Protein AF-A0A8S7LDM2-F1 (afdb_monomer)

Structure (mmCIF, N/CA/C/O backbone):
data_AF-A0A8S7LDM2-F1
#
_entry.id   AF-A0A8S7LDM2-F1
#
loop_
_atom_site.group_PDB
_atom_site.id
_atom_site.type_symbol
_atom_site.label_atom_id
_atom_site.label_alt_id
_atom_site.label_comp_id
_atom_site.label_asym_id
_atom_site.label_entity_id
_atom_site.label_seq_id
_atom_site.pdbx_PDB_ins_code
_atom_site.Cartn_x
_atom_site.Cartn_y
_atom_site.Cartn_z
_atom_site.occupancy
_atom_site.B_iso_or_equiv
_atom_site.auth_seq_id
_atom_site.auth_comp_id
_atom_site.auth_asym_id
_atom_site.auth_atom_id
_atom_site.pdbx_PDB_model_num
ATOM 1 N N . CYS A 1 1 ? 3.380 -9.088 5.526 1.00 79.06 1 CYS A N 1
ATOM 2 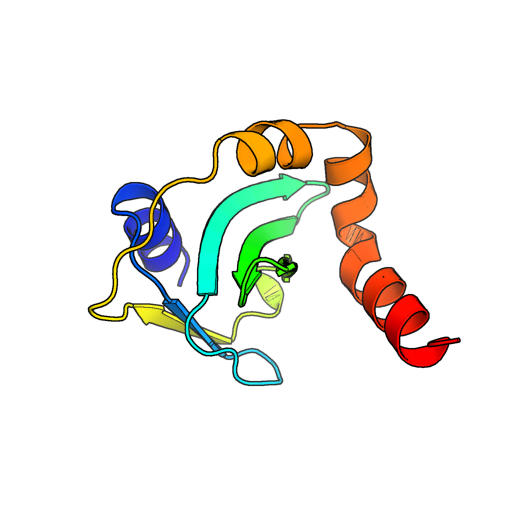C CA . CYS A 1 1 ? 3.182 -7.872 4.707 1.00 79.06 1 CYS A CA 1
ATOM 3 C C . CYS A 1 1 ? 2.311 -8.115 3.468 1.00 79.06 1 CYS A C 1
ATOM 5 O O . CYS A 1 1 ? 1.174 -7.666 3.474 1.00 79.06 1 CYS A O 1
ATOM 7 N N . PHE A 1 2 ? 2.768 -8.835 2.431 1.00 90.81 2 PHE A N 1
ATOM 8 C CA . PHE A 1 2 ? 2.015 -8.960 1.162 1.00 90.81 2 PHE A CA 1
ATOM 9 C C . PHE A 1 2 ? 0.603 -9.560 1.323 1.00 90.81 2 PHE A C 1
ATOM 11 O O . PHE A 1 2 ? -0.375 -8.981 0.861 1.00 90.81 2 PHE A O 1
ATOM 18 N N . SER A 1 3 ? 0.469 -10.675 2.047 1.00 94.12 3 SER A N 1
ATOM 19 C CA . SER A 1 3 ? -0.830 -11.315 2.316 1.00 94.12 3 SER A CA 1
ATOM 20 C C . SER A 1 3 ? -1.797 -10.416 3.095 1.00 94.12 3 SER A C 1
ATOM 22 O O . SER A 1 3 ? -2.989 -10.396 2.797 1.00 94.12 3 SER A O 1
ATOM 24 N N . GLN A 1 4 ? -1.288 -9.627 4.046 1.00 95.31 4 GLN A N 1
ATOM 25 C CA . GLN A 1 4 ? -2.087 -8.656 4.803 1.00 95.31 4 GLN A CA 1
ATOM 26 C C . GLN A 1 4 ? -2.617 -7.545 3.892 1.00 95.31 4 GLN A C 1
ATOM 28 O O . GLN A 1 4 ? -3.774 -7.166 4.025 1.00 95.31 4 GLN A O 1
ATOM 33 N N . LEU A 1 5 ? -1.814 -7.069 2.933 1.00 97.56 5 LEU A N 1
ATOM 34 C CA . LEU A 1 5 ? -2.261 -6.081 1.945 1.00 97.56 5 LEU A CA 1
ATOM 35 C C . LEU A 1 5 ? -3.367 -6.649 1.051 1.00 97.56 5 LEU A C 1
ATOM 37 O O . LEU A 1 5 ? -4.386 -5.993 0.853 1.00 97.56 5 LEU A O 1
ATOM 41 N N . ILE A 1 6 ? -3.213 -7.885 0.566 1.00 96.62 6 ILE A N 1
ATOM 42 C CA . ILE A 1 6 ? -4.258 -8.561 -0.217 1.00 96.62 6 ILE A CA 1
ATOM 43 C C . ILE A 1 6 ? -5.552 -8.685 0.593 1.00 96.62 6 ILE A C 1
ATOM 45 O O . ILE A 1 6 ? -6.629 -8.379 0.082 1.00 96.62 6 ILE A O 1
ATOM 49 N N . LEU A 1 7 ? -5.457 -9.107 1.856 1.00 97.00 7 LEU A N 1
ATOM 50 C CA . LEU A 1 7 ? -6.613 -9.227 2.739 1.00 97.00 7 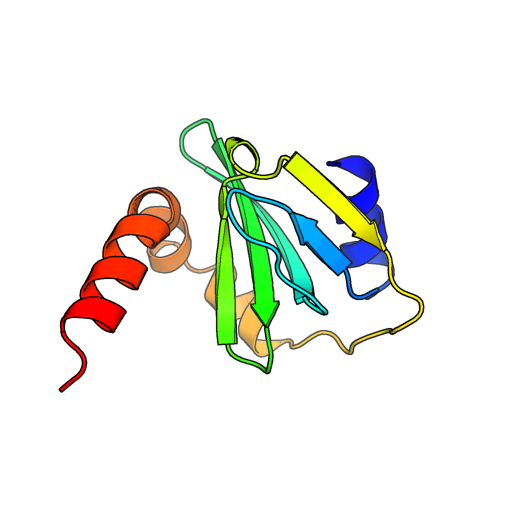LEU A CA 1
ATOM 51 C C . LEU A 1 7 ? -7.304 -7.871 2.940 1.00 97.00 7 LEU A C 1
ATOM 53 O O . LEU A 1 7 ? -8.515 -7.774 2.746 1.00 97.00 7 LEU A O 1
ATOM 57 N N . ALA A 1 8 ? -6.530 -6.828 3.246 1.00 97.50 8 ALA A N 1
ATOM 58 C CA . ALA A 1 8 ? -7.028 -5.475 3.470 1.00 97.50 8 ALA A CA 1
ATOM 59 C C . ALA A 1 8 ? -7.753 -4.903 2.244 1.00 97.50 8 ALA A C 1
ATOM 61 O O . ALA A 1 8 ? -8.855 -4.378 2.372 1.00 97.50 8 ALA A O 1
ATOM 62 N N . ILE A 1 9 ? -7.188 -5.075 1.043 1.00 96.50 9 ILE A N 1
ATOM 63 C CA . ILE A 1 9 ? -7.796 -4.621 -0.219 1.00 96.50 9 ILE A CA 1
ATOM 64 C C . ILE A 1 9 ? -9.100 -5.380 -0.507 1.00 96.50 9 ILE A C 1
ATOM 66 O O . ILE A 1 9 ? -10.109 -4.797 -0.922 1.00 96.50 9 ILE A O 1
ATOM 70 N N . ARG A 1 10 ? -9.106 -6.702 -0.296 1.00 95.81 10 ARG A N 1
ATOM 71 C CA . ARG A 1 10 ? -10.286 -7.540 -0.557 1.00 95.81 10 ARG A CA 1
ATOM 72 C C . ARG A 1 10 ? -11.436 -7.217 0.391 1.00 95.81 10 ARG A C 1
ATOM 74 O O . ARG A 1 10 ? -12.578 -7.172 -0.063 1.00 95.81 10 ARG A O 1
ATOM 81 N N . GLN A 1 11 ? -11.127 -6.990 1.666 1.00 97.00 11 GLN A N 1
ATOM 82 C CA . GLN A 1 11 ? -12.110 -6.750 2.726 1.00 97.00 11 GLN A CA 1
ATOM 83 C C . GLN A 1 11 ? -12.381 -5.263 3.001 1.00 97.00 11 GLN A C 1
ATOM 85 O O . GLN A 1 11 ? -13.185 -4.954 3.877 1.00 97.00 11 GLN A O 1
ATOM 90 N N . CYS A 1 12 ? -11.734 -4.361 2.261 1.00 97.06 12 CYS A N 1
ATOM 91 C CA . CYS A 1 12 ? -11.811 -2.912 2.447 1.00 97.06 12 CYS A CA 1
ATOM 92 C C . CYS A 1 12 ? -11.515 -2.481 3.893 1.00 97.06 12 CYS A C 1
ATOM 94 O O . CYS A 1 12 ? -12.269 -1.721 4.496 1.00 97.06 12 CYS A O 1
ATOM 96 N N . ILE A 1 13 ? -10.425 -3.005 4.457 1.00 97.88 13 ILE A N 1
ATOM 97 C CA . ILE A 1 13 ? -9.965 -2.701 5.817 1.00 97.88 13 ILE A CA 1
ATOM 98 C C . ILE A 1 13 ? -8.827 -1.685 5.748 1.00 97.88 13 ILE A C 1
ATOM 100 O O . ILE A 1 13 ? -7.899 -1.848 4.951 1.00 97.88 13 ILE A O 1
ATOM 104 N N . HIS A 1 14 ? -8.885 -0.651 6.587 1.00 98.06 14 HIS A N 1
ATOM 105 C CA . HIS A 1 14 ? -7.792 0.305 6.695 1.00 98.06 14 HIS A CA 1
ATOM 106 C C . HIS A 1 14 ? -6.533 -0.363 7.247 1.00 98.06 14 HIS A C 1
ATOM 108 O O . HIS A 1 14 ? -6.580 -1.322 8.022 1.00 98.06 14 HIS A O 1
ATOM 114 N N . ILE A 1 15 ? -5.381 0.180 6.874 1.00 98.25 15 ILE A N 1
ATOM 115 C CA . ILE A 1 15 ? -4.092 -0.289 7.374 1.00 98.25 15 ILE A CA 1
ATOM 116 C C . ILE A 1 15 ? -3.302 0.844 8.010 1.00 98.25 15 ILE A C 1
ATOM 118 O O . ILE A 1 15 ? -3.401 2.001 7.611 1.00 98.25 15 ILE A O 1
ATOM 122 N N . SER A 1 16 ? -2.461 0.482 8.967 1.00 97.81 16 SER A N 1
ATOM 123 C CA . SER A 1 16 ? -1.314 1.286 9.365 1.00 97.81 16 SER A CA 1
ATOM 124 C C . SER A 1 16 ? -0.061 0.680 8.750 1.00 97.81 16 SER A C 1
ATOM 126 O O . SER A 1 16 ? 0.105 -0.542 8.729 1.00 97.81 16 SER A O 1
ATOM 128 N N . LEU A 1 17 ? 0.818 1.533 8.243 1.00 97.25 17 LEU A N 1
ATOM 129 C CA . LEU A 1 17 ? 2.001 1.125 7.500 1.00 97.25 17 LEU A CA 1
ATOM 130 C C . LEU A 1 17 ? 3.234 1.794 8.106 1.00 97.25 17 LEU A C 1
ATOM 132 O O . LEU A 1 17 ? 3.229 2.996 8.369 1.00 97.25 17 LEU A O 1
ATOM 136 N N . MET A 1 18 ? 4.289 1.015 8.333 1.00 97.12 18 MET A N 1
ATOM 137 C CA . MET A 1 18 ? 5.590 1.534 8.752 1.00 97.12 18 MET A CA 1
ATOM 138 C C . MET A 1 18 ? 6.581 1.455 7.590 1.00 97.12 18 MET A C 1
ATOM 140 O O . MET A 1 18 ? 6.845 0.364 7.086 1.00 97.12 18 MET A O 1
ATOM 144 N N . THR A 1 19 ? 7.134 2.596 7.177 1.00 94.00 19 THR A N 1
ATOM 145 C CA . THR A 1 19 ? 8.333 2.680 6.321 1.00 94.00 19 THR A CA 1
ATOM 146 C C . THR A 1 19 ? 9.484 3.290 7.134 1.00 94.00 19 THR A C 1
ATOM 148 O O . THR A 1 19 ? 9.642 2.979 8.313 1.00 94.00 19 THR A O 1
ATOM 151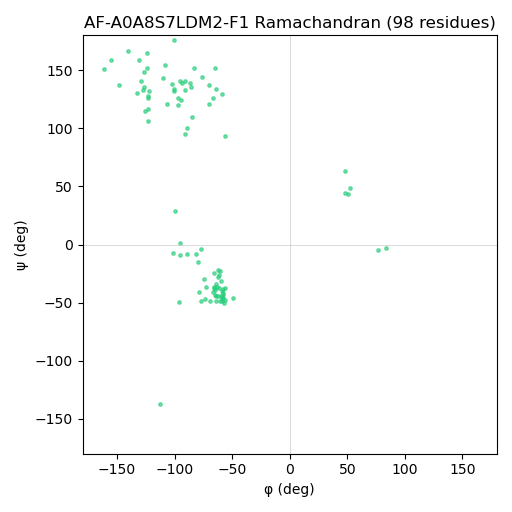 N N . GLU A 1 20 ? 10.269 4.205 6.561 1.00 93.56 20 GLU A N 1
ATOM 152 C CA . GLU A 1 20 ? 11.058 5.175 7.333 1.00 93.56 20 GLU A CA 1
ATOM 153 C C . GLU A 1 20 ? 10.196 6.093 8.210 1.00 93.56 20 GLU A C 1
ATOM 155 O O . GLU A 1 20 ? 10.672 6.617 9.212 1.00 93.56 20 GLU A O 1
ATOM 160 N N . ARG A 1 21 ? 8.915 6.267 7.866 1.00 93.69 21 ARG A N 1
ATOM 161 C CA . ARG A 1 21 ? 7.943 6.968 8.708 1.00 93.69 21 ARG A CA 1
ATOM 162 C C . ARG A 1 21 ? 6.662 6.160 8.859 1.00 93.69 21 ARG A C 1
ATOM 164 O O . ARG A 1 21 ? 6.350 5.297 8.037 1.00 93.69 21 ARG A O 1
ATOM 171 N N . TRP A 1 22 ? 5.917 6.459 9.914 1.00 95.62 22 TRP A N 1
ATOM 172 C CA . TRP A 1 22 ? 4.640 5.818 10.192 1.00 95.62 22 TRP A CA 1
ATOM 173 C C . TRP A 1 22 ? 3.492 6.514 9.456 1.00 95.62 22 TRP A C 1
ATOM 175 O O . TRP A 1 22 ? 3.392 7.742 9.460 1.00 95.62 22 TRP A O 1
ATOM 185 N N . TYR A 1 23 ? 2.613 5.719 8.849 1.00 96.75 23 TYR A N 1
ATOM 186 C CA . TYR A 1 23 ? 1.402 6.169 8.175 1.00 96.75 23 TYR A CA 1
ATOM 187 C C . TYR A 1 23 ? 0.179 5.480 8.784 1.00 96.75 23 TYR A C 1
ATOM 189 O O . TYR A 1 23 ? -0.034 4.289 8.538 1.00 96.75 23 TYR A O 1
ATOM 197 N N . PRO A 1 24 ? -0.633 6.203 9.569 1.00 96.62 24 PRO A N 1
ATOM 198 C CA . PRO A 1 24 ? -1.873 5.667 10.109 1.00 96.62 24 PRO A CA 1
ATOM 199 C C . PRO A 1 24 ? -3.031 5.761 9.111 1.00 96.62 24 PRO A C 1
ATOM 201 O O . PRO A 1 24 ? -3.093 6.705 8.318 1.00 96.62 24 PRO A O 1
ATOM 204 N N . SER A 1 25 ? -3.979 4.827 9.249 1.00 95.88 25 SER A N 1
ATOM 205 C CA . SER A 1 25 ? -5.308 4.832 8.614 1.00 95.88 25 SER A CA 1
ATOM 206 C C . SER A 1 25 ? -5.266 5.128 7.106 1.00 95.88 25 SER A C 1
ATOM 208 O O . SER A 1 25 ? -5.745 6.148 6.608 1.00 95.88 25 SER A O 1
ATOM 210 N N . LEU A 1 26 ? -4.621 4.225 6.370 1.00 97.50 26 LEU A N 1
ATOM 211 C CA . LEU A 1 26 ? -4.596 4.202 4.912 1.00 97.50 26 LEU A CA 1
ATOM 212 C C . LEU A 1 26 ? -5.738 3.337 4.370 1.00 97.50 26 LEU A C 1
ATOM 214 O O . LEU A 1 26 ? -5.978 2.249 4.889 1.00 97.50 26 LEU A O 1
ATOM 218 N N . GLU A 1 27 ? -6.367 3.772 3.278 1.00 97.31 27 GLU A N 1
ATOM 219 C CA . GLU A 1 27 ? -7.299 2.978 2.464 1.00 97.31 27 GLU A CA 1
ATOM 220 C C . GLU A 1 27 ? -6.498 2.267 1.343 1.00 97.31 27 GLU A C 1
ATOM 222 O O . GLU A 1 27 ? -6.213 2.890 0.311 1.00 97.31 27 GLU A O 1
ATOM 227 N N . PRO A 1 28 ? -6.056 1.000 1.4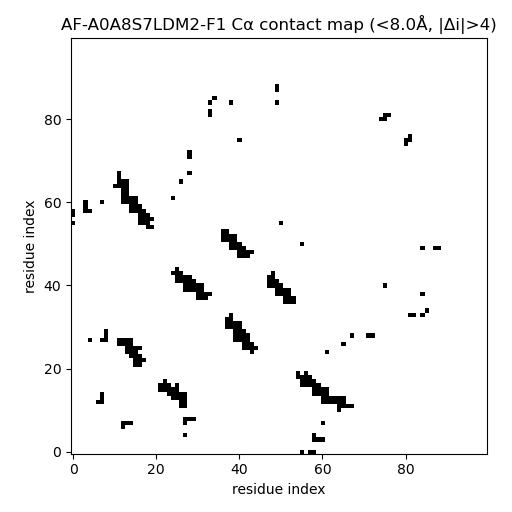90 1.00 96.88 28 PRO A N 1
ATOM 228 C CA . PRO A 1 28 ? -5.302 0.321 0.438 1.00 96.88 28 PRO A CA 1
ATOM 229 C C . PRO A 1 28 ? -6.200 0.008 -0.765 1.00 96.88 28 PRO A C 1
ATOM 231 O O . PRO A 1 28 ? -7.190 -0.713 -0.662 1.00 96.88 28 PRO A O 1
ATOM 234 N N . CYS A 1 29 ? -5.835 0.525 -1.934 1.00 94.81 29 CYS A N 1
ATOM 235 C CA . CYS A 1 29 ? -6.647 0.430 -3.144 1.00 94.81 29 CYS A CA 1
ATOM 236 C C . CYS A 1 29 ? -6.229 -0.742 -4.036 1.00 94.81 29 CYS A C 1
ATOM 238 O O . CYS A 1 29 ? -7.075 -1.510 -4.496 1.00 94.81 29 CYS A O 1
ATOM 240 N N . ARG A 1 30 ? -4.928 -0.870 -4.325 1.00 94.56 30 ARG A N 1
ATOM 241 C CA . ARG A 1 30 ? -4.411 -1.855 -5.286 1.00 94.56 30 ARG A CA 1
ATOM 242 C C . ARG A 1 30 ? -2.916 -2.103 -5.096 1.00 94.56 30 ARG A C 1
ATOM 244 O O . ARG A 1 30 ? -2.181 -1.202 -4.702 1.00 94.56 30 ARG A O 1
ATOM 251 N N . LEU A 1 31 ? -2.480 -3.312 -5.448 1.00 96.19 31 LEU A N 1
ATOM 252 C CA . LEU A 1 31 ? -1.077 -3.637 -5.696 1.00 96.19 31 LEU A CA 1
ATOM 253 C C . LEU A 1 31 ? -0.808 -3.658 -7.203 1.00 96.19 31 LEU A C 1
ATOM 255 O O . LEU A 1 31 ? -1.570 -4.274 -7.949 1.00 96.19 31 LEU A O 1
ATOM 259 N N . ILE A 1 32 ? 0.261 -2.999 -7.643 1.00 95.94 32 ILE A N 1
ATOM 260 C CA . ILE A 1 32 ? 0.685 -2.943 -9.048 1.00 95.94 32 ILE A CA 1
ATOM 261 C C . ILE A 1 32 ? 2.120 -3.459 -9.140 1.00 95.94 32 ILE A C 1
ATOM 263 O O . ILE A 1 32 ? 2.988 -2.986 -8.408 1.00 95.94 32 ILE A O 1
ATOM 267 N N . TYR A 1 33 ? 2.365 -4.418 -10.033 1.00 95.88 33 TYR A N 1
ATOM 268 C CA . TYR A 1 33 ? 3.715 -4.837 -10.400 1.00 95.88 33 TYR A CA 1
ATOM 269 C C . TYR A 1 33 ? 4.124 -4.114 -11.678 1.00 95.88 33 TYR A C 1
ATOM 271 O O . TYR A 1 33 ? 3.450 -4.239 -12.699 1.00 95.88 33 TYR A O 1
ATOM 279 N N . TYR A 1 34 ? 5.203 -3.341 -11.618 1.00 96.00 34 TYR A N 1
ATOM 280 C CA . TYR A 1 34 ? 5.697 -2.578 -12.756 1.00 96.00 34 TYR A CA 1
ATOM 281 C C . TYR A 1 34 ? 7.217 -2.453 -12.695 1.00 96.00 34 TYR A C 1
ATOM 283 O O . TYR A 1 34 ? 7.784 -2.213 -11.631 1.00 96.00 34 TYR A O 1
ATOM 291 N N . SER A 1 35 ? 7.879 -2.629 -13.842 1.00 94.12 35 SER A N 1
ATOM 292 C CA . SER A 1 35 ? 9.333 -2.473 -13.988 1.00 94.12 35 SER A CA 1
ATOM 293 C C . SER A 1 35 ? 10.155 -3.198 -12.903 1.00 94.12 35 SER A C 1
ATOM 295 O O . SER A 1 35 ? 11.087 -2.638 -12.327 1.00 94.12 35 SER A O 1
ATOM 297 N N . GLY A 1 36 ? 9.790 -4.444 -12.587 1.00 95.50 36 GLY A N 1
ATOM 298 C CA . GLY A 1 36 ? 10.518 -5.272 -11.620 1.00 95.50 36 GLY A CA 1
ATOM 299 C C . GLY A 1 36 ? 10.152 -5.046 -10.149 1.00 95.50 36 GLY A C 1
ATOM 300 O O . GLY A 1 36 ? 10.661 -5.762 -9.292 1.00 95.50 36 GLY A O 1
ATOM 301 N N . SER A 1 37 ? 9.262 -4.099 -9.839 1.00 95.88 37 SER A N 1
ATOM 302 C CA . SER A 1 37 ? 8.929 -3.708 -8.466 1.00 95.88 37 SER A CA 1
ATOM 303 C C . SER A 1 37 ? 7.429 -3.757 -8.190 1.00 95.88 37 SER A C 1
ATOM 305 O O . SER A 1 37 ? 6.600 -3.509 -9.065 1.00 95.88 37 SER A O 1
ATOM 307 N N . TRP A 1 38 ? 7.072 -4.063 -6.943 1.00 96.88 38 TRP A N 1
ATOM 308 C CA . TRP A 1 38 ? 5.697 -3.965 -6.461 1.00 96.88 38 TRP A CA 1
ATOM 309 C C . TRP A 1 38 ? 5.439 -2.608 -5.811 1.00 96.88 38 TRP A C 1
ATOM 311 O O . TRP A 1 38 ? 6.246 -2.131 -5.015 1.00 96.88 38 TRP A O 1
ATOM 321 N N . TYR A 1 39 ? 4.265 -2.046 -6.079 1.00 96.88 39 TYR A N 1
ATOM 322 C CA . TYR A 1 39 ? 3.793 -0.787 -5.515 1.00 96.88 39 TYR A CA 1
ATOM 323 C C . TYR A 1 39 ? 2.417 -0.972 -4.883 1.00 96.88 39 TYR A C 1
ATOM 325 O O . TYR A 1 39 ? 1.528 -1.587 -5.472 1.00 96.88 39 TYR A O 1
ATOM 333 N N . LEU A 1 40 ? 2.232 -0.409 -3.695 1.00 97.25 40 LEU A N 1
ATOM 334 C CA . LEU A 1 40 ? 0.936 -0.236 -3.061 1.00 97.25 40 LEU A CA 1
ATOM 335 C C . LEU A 1 40 ? 0.409 1.155 -3.389 1.00 97.25 40 LEU A C 1
ATOM 337 O O . LEU A 1 40 ? 1.049 2.160 -3.077 1.00 97.25 40 LEU A O 1
ATOM 341 N N . ILE A 1 41 ? -0.790 1.194 -3.957 1.00 96.06 41 ILE A N 1
ATOM 342 C CA . ILE A 1 41 ? -1.578 2.412 -4.094 1.00 96.06 41 ILE A CA 1
ATOM 343 C C . ILE A 1 41 ? -2.575 2.459 -2.947 1.00 96.06 41 ILE A C 1
ATOM 345 O O . ILE A 1 41 ? -3.334 1.507 -2.745 1.00 96.06 41 ILE A O 1
ATOM 349 N N . ALA A 1 42 ? -2.582 3.559 -2.206 1.00 95.88 42 ALA A N 1
ATOM 350 C CA . ALA A 1 42 ? -3.494 3.779 -1.096 1.00 95.88 42 ALA A CA 1
ATOM 351 C C . ALA A 1 42 ? -3.988 5.226 -1.069 1.00 95.88 42 ALA A C 1
ATOM 353 O O . ALA A 1 42 ? -3.422 6.099 -1.728 1.00 95.88 42 ALA A O 1
ATOM 354 N N . LEU A 1 43 ? -5.028 5.489 -0.285 1.00 94.94 43 LEU A N 1
ATOM 355 C CA . LEU A 1 43 ? -5.437 6.847 0.050 1.00 94.94 43 LEU A CA 1
ATOM 356 C C . LEU A 1 43 ? -5.146 7.134 1.513 1.00 94.94 43 LEU A C 1
ATOM 358 O O . LEU A 1 43 ? -5.343 6.282 2.376 1.00 94.94 43 LEU A O 1
ATOM 362 N N . GLN A 1 44 ? -4.744 8.365 1.789 1.00 93.69 44 GLN A N 1
ATOM 363 C CA . GLN A 1 44 ? -4.712 8.910 3.134 1.00 93.69 44 GLN A CA 1
ATOM 364 C C . GLN A 1 44 ? -5.513 10.201 3.144 1.00 93.69 44 GLN A C 1
ATOM 366 O O . GLN A 1 44 ? -5.143 11.164 2.470 1.00 93.69 44 GLN A O 1
ATOM 371 N N . LYS A 1 45 ? -6.629 10.227 3.881 1.00 90.94 45 LYS A N 1
ATOM 372 C CA . LYS A 1 45 ? -7.531 11.394 3.930 1.00 90.94 45 LYS A CA 1
ATOM 373 C C . LYS A 1 45 ? -7.922 11.884 2.521 1.00 90.94 45 LYS A C 1
ATOM 375 O O . LYS A 1 45 ? -7.862 13.074 2.226 1.00 90.94 45 LYS A O 1
ATOM 380 N N . GLY A 1 46 ? -8.237 10.945 1.624 1.00 88.38 46 GLY A N 1
ATOM 381 C CA . GLY A 1 46 ? -8.602 11.219 0.227 1.00 88.38 46 GLY A CA 1
ATOM 382 C C . GLY A 1 46 ? -7.442 11.564 -0.718 1.00 88.38 46 GLY A C 1
ATOM 383 O O . GLY A 1 46 ? -7.669 11.676 -1.919 1.00 88.38 46 GLY A O 1
ATOM 384 N N . LYS A 1 47 ? -6.203 11.698 -0.227 1.00 89.62 47 LYS A N 1
ATOM 385 C CA . LYS A 1 47 ? -5.023 11.939 -1.070 1.00 89.62 47 LYS A CA 1
ATOM 386 C C . LYS A 1 47 ? -4.373 10.629 -1.480 1.00 89.62 47 LYS A C 1
ATOM 388 O O . LYS A 1 47 ? -4.111 9.780 -0.631 1.00 89.62 47 LYS A O 1
ATOM 393 N N . LEU A 1 48 ? -4.061 10.497 -2.766 1.00 90.88 48 LEU A N 1
ATOM 394 C CA . LEU A 1 48 ? -3.344 9.343 -3.293 1.00 90.88 48 LEU A CA 1
ATOM 395 C C . LEU A 1 48 ? -1.930 9.267 -2.713 1.00 90.88 48 LEU A C 1
ATOM 397 O O . LEU A 1 48 ? -1.218 10.268 -2.655 1.00 90.88 48 LEU A O 1
ATOM 401 N N . GLN A 1 49 ? -1.538 8.075 -2.287 1.00 92.94 49 GLN A N 1
ATOM 402 C CA . GLN A 1 49 ? -0.209 7.742 -1.801 1.00 92.94 49 GLN A CA 1
ATOM 403 C C . GLN 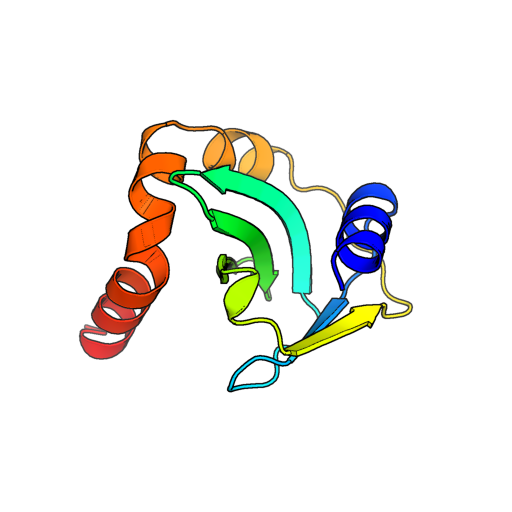A 1 49 ? 0.284 6.492 -2.532 1.00 92.94 49 GLN A C 1
ATOM 405 O O . GLN A 1 49 ? -0.481 5.556 -2.782 1.00 92.94 49 GLN A O 1
ATOM 410 N N . VAL A 1 50 ? 1.571 6.488 -2.870 1.00 95.00 50 VAL A N 1
ATOM 411 C CA . VAL A 1 50 ? 2.235 5.386 -3.568 1.00 95.00 50 VAL A CA 1
ATOM 412 C C . VAL A 1 50 ? 3.413 4.929 -2.725 1.00 95.00 50 VAL A C 1
ATOM 414 O O . VAL A 1 50 ? 4.271 5.734 -2.365 1.00 95.00 50 VAL A O 1
ATOM 417 N N . PHE A 1 51 ? 3.452 3.635 -2.425 1.00 95.25 51 PHE A N 1
ATOM 418 C CA . PHE A 1 51 ? 4.492 3.021 -1.609 1.00 95.25 51 PHE A CA 1
ATOM 419 C C . PHE A 1 51 ? 5.160 1.890 -2.387 1.00 95.25 51 PHE A C 1
ATOM 421 O O . PHE A 1 51 ? 4.489 0.899 -2.688 1.00 95.25 51 PHE A O 1
ATOM 428 N N . PRO A 1 52 ? 6.463 1.976 -2.695 1.00 95.56 52 PRO A N 1
ATOM 429 C CA . PRO A 1 52 ? 7.224 0.804 -3.103 1.00 95.56 52 PRO A CA 1
ATOM 430 C C . PRO A 1 52 ? 7.159 -0.245 -1.991 1.00 95.56 52 PRO A C 1
ATOM 432 O O . PRO A 1 52 ? 7.418 0.065 -0.830 1.00 95.56 52 PRO A O 1
ATOM 435 N N . LEU A 1 53 ? 6.816 -1.492 -2.320 1.00 95.94 53 LEU A N 1
ATOM 436 C CA . LEU A 1 53 ? 6.720 -2.558 -1.316 1.00 95.94 53 LEU A CA 1
ATOM 437 C C . LEU A 1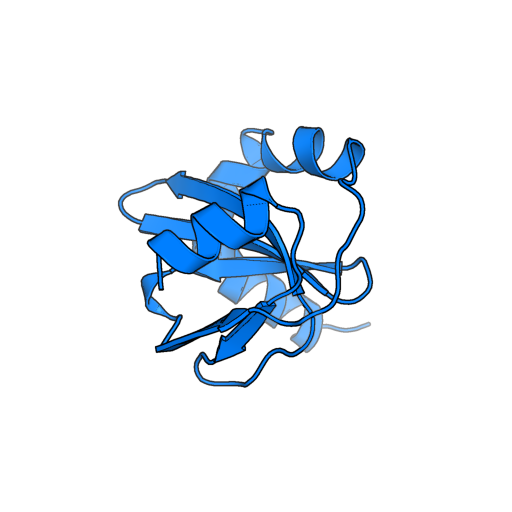 53 ? 8.061 -2.835 -0.632 1.00 95.94 53 LEU A C 1
ATOM 439 O O . LEU A 1 53 ? 8.064 -3.254 0.521 1.00 95.94 53 LEU A O 1
ATOM 443 N N . ALA A 1 54 ? 9.171 -2.574 -1.326 1.00 95.00 54 ALA A N 1
ATOM 444 C CA . ALA A 1 54 ? 10.522 -2.685 -0.785 1.00 95.00 54 ALA A CA 1
ATOM 445 C C . ALA A 1 54 ? 10.775 -1.736 0.403 1.00 95.00 54 ALA A C 1
ATOM 447 O O . ALA A 1 54 ? 11.575 -2.060 1.275 1.00 95.00 54 ALA A O 1
ATOM 448 N N . ASP A 1 55 ? 10.050 -0.614 0.478 1.00 94.50 55 ASP A N 1
ATOM 449 C CA . ASP A 1 55 ? 10.203 0.385 1.542 1.00 94.50 55 ASP A CA 1
ATOM 450 C C . ASP A 1 55 ? 9.299 0.089 2.756 1.00 94.50 55 ASP A C 1
ATOM 452 O O . ASP A 1 55 ? 9.380 0.764 3.787 1.00 94.50 55 ASP A 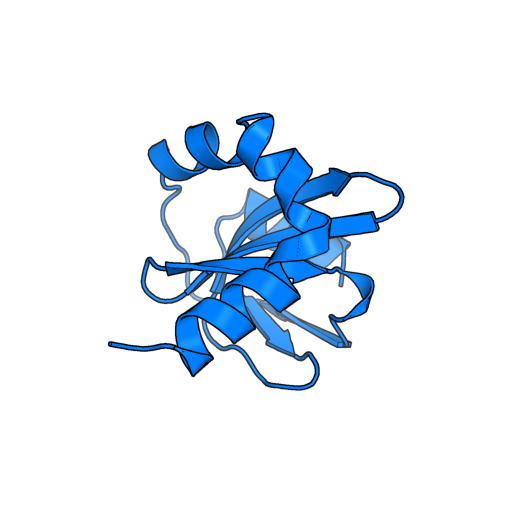O 1
ATOM 456 N N . ILE A 1 56 ? 8.395 -0.895 2.650 1.00 95.94 56 ILE A N 1
ATOM 457 C CA . ILE A 1 56 ? 7.428 -1.239 3.698 1.00 95.94 56 ILE A CA 1
ATOM 458 C C . ILE A 1 56 ? 8.072 -2.191 4.708 1.00 95.94 56 ILE A C 1
ATOM 460 O O . ILE A 1 56 ? 8.255 -3.377 4.439 1.00 95.94 56 ILE A O 1
ATOM 464 N N . LYS A 1 57 ? 8.326 -1.691 5.921 1.00 96.62 57 LYS A N 1
ATOM 465 C CA . LYS A 1 57 ? 8.880 -2.469 7.039 1.00 96.62 57 LYS A CA 1
ATOM 466 C C . LYS A 1 57 ? 7.815 -3.335 7.714 1.00 96.62 57 LYS A C 1
ATOM 468 O O . LYS A 1 57 ? 8.076 -4.487 8.047 1.00 96.62 57 LYS A O 1
ATOM 473 N N . SER A 1 58 ? 6.601 -2.812 7.902 1.00 96.88 58 SER A N 1
ATOM 474 C CA . SER A 1 58 ? 5.482 -3.581 8.465 1.00 96.88 58 SER A CA 1
ATOM 475 C C . SER A 1 58 ? 4.110 -3.041 8.051 1.00 96.88 58 SER A C 1
ATOM 477 O O . SER A 1 58 ? 3.963 -1.886 7.644 1.00 96.88 58 SER A O 1
ATOM 479 N N . VAL A 1 59 ? 3.098 -3.912 8.146 1.00 97.75 59 VAL A N 1
ATOM 480 C CA . VAL A 1 59 ? 1.687 -3.616 7.862 1.00 97.75 59 VAL A CA 1
ATOM 481 C C . VAL A 1 59 ? 0.833 -4.155 9.005 1.00 97.75 59 VAL A C 1
ATOM 483 O O . VAL A 1 59 ? 0.939 -5.334 9.352 1.00 97.75 59 VAL A O 1
ATOM 486 N N . SER A 1 60 ? -0.054 -3.315 9.529 1.00 97.38 60 SER A N 1
ATOM 487 C CA . SER A 1 60 ? -1.045 -3.682 10.542 1.00 97.38 60 SER A CA 1
ATOM 488 C C . SER A 1 60 ? -2.444 -3.376 10.027 1.00 97.38 60 SER A C 1
ATOM 490 O O . SER A 1 60 ? -2.692 -2.281 9.530 1.00 97.38 60 SER A O 1
ATOM 492 N N . LEU A 1 61 ? -3.360 -4.333 10.154 1.00 97.38 61 LEU A N 1
ATOM 493 C CA . LEU A 1 61 ? -4.781 -4.112 9.882 1.00 97.38 61 LEU A CA 1
ATOM 494 C C . LEU A 1 61 ? -5.402 -3.335 11.042 1.00 97.38 61 LEU A C 1
ATOM 496 O O . LEU A 1 61 ? -5.036 -3.564 12.196 1.00 97.38 61 LEU A O 1
ATOM 500 N N . THR A 1 62 ? -6.342 -2.445 10.748 1.00 95.94 62 THR A N 1
ATOM 501 C CA . THR A 1 62 ? -7.165 -1.803 11.777 1.00 95.94 62 THR A CA 1
ATOM 502 C C . THR A 1 62 ? -8.541 -2.474 11.852 1.00 95.94 62 THR A C 1
ATOM 504 O O . THR A 1 62 ? -8.856 -3.384 11.082 1.00 95.94 62 THR A O 1
ATOM 507 N N . SER A 1 63 ? -9.375 -2.044 12.798 1.00 94.88 63 SER A N 1
ATOM 508 C CA . SER A 1 63 ? -10.787 -2.437 12.876 1.00 94.88 63 SER A CA 1
ATOM 509 C C . SER A 1 63 ? -11.693 -1.627 11.937 1.00 94.88 63 SER A C 1
ATOM 511 O O . SER A 1 63 ? -12.869 -1.956 11.786 1.00 94.88 63 SER A O 1
ATOM 513 N N . GLU A 1 64 ? -11.168 -0.575 11.303 1.00 97.19 64 GLU A N 1
ATOM 514 C CA . GLU A 1 64 ? -11.937 0.358 10.481 1.00 97.19 64 GLU A CA 1
ATOM 515 C C . GLU A 1 64 ? -12.068 -0.143 9.042 1.00 97.19 64 GLU A C 1
ATOM 517 O O . GLU A 1 64 ? -11.101 -0.593 8.422 1.00 97.19 64 GLU A O 1
ATOM 522 N N . ARG A 1 65 ? -13.256 0.023 8.458 1.00 96.88 65 ARG A N 1
ATOM 523 C CA . ARG A 1 65 ? -13.524 -0.280 7.047 1.00 96.88 65 ARG A CA 1
ATOM 524 C C . ARG A 1 65 ? -13.701 0.995 6.233 1.00 96.88 65 ARG A C 1
ATOM 526 O O . ARG A 1 65 ? -14.095 2.020 6.779 1.00 96.88 65 ARG A O 1
ATOM 533 N N . PHE A 1 66 ? -13.425 0.917 4.938 1.00 95.69 66 PHE A N 1
ATOM 534 C CA . PHE A 1 66 ? -13.668 1.994 3.978 1.00 95.69 66 PHE A CA 1
ATOM 535 C C . PHE A 1 66 ? -14.545 1.521 2.819 1.00 95.69 66 PHE A C 1
ATOM 537 O O . PHE A 1 66 ? -14.714 0.324 2.579 1.00 95.69 66 PHE A O 1
ATOM 544 N N . GLU A 1 67 ? -15.077 2.476 2.063 1.00 93.62 67 GLU A N 1
ATOM 545 C CA . GLU A 1 67 ? -15.797 2.205 0.823 1.00 93.62 67 GLU A CA 1
ATOM 546 C C . GLU A 1 67 ? -14.873 2.330 -0.387 1.00 93.62 67 GLU A C 1
ATOM 548 O O . GLU A 1 67 ? -14.038 3.234 -0.476 1.00 93.62 67 GLU A O 1
ATOM 553 N N . ARG A 1 68 ? -15.031 1.433 -1.366 1.00 88.75 68 ARG A N 1
ATOM 554 C CA . ARG A 1 68 ? -14.227 1.500 -2.590 1.00 88.75 68 ARG A CA 1
ATOM 555 C C . ARG A 1 68 ? -14.580 2.747 -3.390 1.00 88.75 68 ARG A C 1
ATOM 557 O O . ARG A 1 68 ? -15.717 2.932 -3.813 1.00 88.75 68 ARG A O 1
ATOM 564 N N . ARG A 1 69 ? -13.564 3.543 -3.711 1.00 84.38 69 ARG A N 1
ATOM 565 C CA . ARG A 1 69 ? -13.707 4.725 -4.563 1.00 84.38 69 ARG A CA 1
ATOM 566 C C . ARG A 1 69 ? -13.510 4.352 -6.031 1.00 84.38 69 ARG A C 1
ATOM 568 O O . ARG A 1 69 ? -12.380 4.222 -6.497 1.00 84.38 69 ARG A O 1
ATOM 575 N N . GLY A 1 70 ? -14.611 4.197 -6.769 1.00 80.19 70 GLY A N 1
ATOM 576 C CA . GLY A 1 70 ? -14.593 3.756 -8.173 1.00 80.19 70 GLY A CA 1
ATOM 577 C C . GLY A 1 70 ? -13.738 4.625 -9.107 1.00 80.19 70 GLY A C 1
ATOM 578 O O . GLY A 1 70 ? -13.027 4.095 -9.951 1.00 80.19 70 GLY A O 1
ATOM 579 N N . HIS A 1 71 ? -13.716 5.947 -8.917 1.00 81.12 71 HIS A N 1
ATOM 580 C CA . HIS A 1 71 ? -12.899 6.851 -9.743 1.00 81.12 71 HIS A CA 1
ATOM 581 C C . HIS A 1 71 ? -11.386 6.605 -9.594 1.00 81.12 71 HIS A C 1
ATOM 583 O O . HIS A 1 71 ? -10.646 6.712 -10.570 1.00 81.12 71 HIS A O 1
ATOM 589 N N . ILE A 1 72 ? -10.923 6.219 -8.397 1.00 84.75 72 ILE A N 1
ATOM 590 C CA . ILE A 1 72 ? -9.512 5.888 -8.154 1.00 84.75 72 ILE A CA 1
ATOM 591 C C . ILE A 1 72 ? -9.122 4.642 -8.936 1.00 84.75 72 ILE A C 1
ATOM 593 O O . ILE A 1 72 ? -8.030 4.593 -9.488 1.00 84.75 72 ILE A O 1
ATOM 597 N N . HIS A 1 73 ? -10.020 3.660 -9.038 1.00 83.38 73 HIS A N 1
ATOM 598 C CA . HIS A 1 73 ? -9.771 2.441 -9.800 1.00 83.38 73 HIS A CA 1
ATOM 599 C C . HIS A 1 73 ? -9.468 2.723 -11.279 1.00 83.38 73 HIS A C 1
ATOM 601 O O . HIS A 1 73 ? -8.577 2.086 -11.837 1.00 83.38 73 HIS A O 1
ATOM 607 N N . SER A 1 74 ? -10.176 3.674 -11.897 1.00 85.88 74 SER A N 1
ATOM 608 C CA . SER A 1 74 ? -9.924 4.076 -13.285 1.00 85.88 74 SER A CA 1
ATOM 609 C C . SER A 1 74 ? -8.595 4.816 -13.426 1.00 85.88 74 SER A C 1
ATOM 611 O O . SER A 1 74 ? -7.781 4.429 -14.257 1.00 85.88 74 SER A O 1
ATOM 613 N N . LEU A 1 75 ? -8.332 5.808 -12.565 1.00 88.06 75 LEU A N 1
ATOM 614 C CA . LEU A 1 75 ? -7.093 6.597 -12.591 1.00 88.06 75 LEU A CA 1
ATOM 615 C C . LEU A 1 75 ? -5.842 5.713 -12.475 1.00 88.06 75 LEU A C 1
ATOM 617 O O . LEU A 1 75 ? -4.897 5.853 -13.245 1.00 88.06 75 LEU A O 1
ATOM 621 N N . VAL A 1 76 ? -5.835 4.780 -11.519 1.00 88.69 76 VAL A N 1
ATOM 622 C CA . VAL A 1 76 ? -4.659 3.936 -11.235 1.00 88.69 76 VAL A CA 1
ATOM 623 C C . VAL A 1 76 ? -4.467 2.805 -12.251 1.00 88.69 76 VAL A C 1
ATOM 625 O O . VAL A 1 76 ? -3.508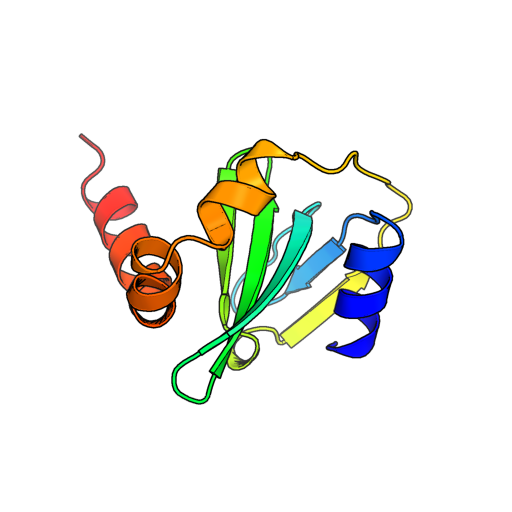 2.042 -12.144 1.00 88.69 76 VAL A O 1
ATOM 628 N N . ALA A 1 77 ? -5.391 2.665 -13.204 1.00 90.25 77 ALA A N 1
ATOM 629 C CA . ALA A 1 77 ? -5.279 1.758 -14.339 1.00 90.25 77 ALA A CA 1
ATOM 630 C C . ALA A 1 77 ? -4.724 2.451 -15.597 1.00 90.25 77 ALA A C 1
ATOM 632 O O . ALA A 1 77 ? -4.418 1.767 -16.570 1.00 90.25 77 ALA A O 1
ATOM 633 N N . GLU A 1 78 ? -4.590 3.781 -15.596 1.00 92.62 78 GLU A N 1
ATOM 634 C CA . GLU A 1 78 ? -4.064 4.525 -16.738 1.00 92.62 78 GLU A CA 1
ATOM 635 C C . GLU A 1 78 ? -2.563 4.269 -16.928 1.00 92.62 78 GLU A C 1
ATOM 637 O O . GLU A 1 78 ? -1.777 4.320 -15.980 1.00 92.62 78 GLU A O 1
ATOM 642 N N . GLU A 1 79 ? -2.134 4.072 -18.174 1.00 92.00 79 GLU A N 1
ATOM 643 C CA . GLU A 1 79 ? -0.730 3.797 -18.504 1.00 92.00 79 GLU A CA 1
ATOM 644 C C . GLU A 1 79 ? 0.209 4.905 -18.014 1.00 92.00 79 GLU A C 1
ATOM 646 O O . GLU A 1 79 ? 1.231 4.618 -17.397 1.00 92.00 79 GLU A O 1
ATOM 651 N N . ARG A 1 80 ? -0.178 6.175 -18.197 1.00 90.88 80 ARG A N 1
ATOM 652 C CA . ARG A 1 80 ? 0.587 7.337 -17.708 1.00 90.88 80 ARG A CA 1
ATOM 653 C C . ARG A 1 80 ? 0.770 7.344 -16.190 1.00 90.88 80 ARG A C 1
ATOM 655 O O . ARG A 1 80 ? 1.762 7.861 -15.689 1.00 90.88 80 ARG A O 1
ATOM 662 N N . PHE A 1 81 ? -0.196 6.796 -15.453 1.00 92.12 81 PHE A N 1
ATOM 663 C CA . PHE A 1 81 ? -0.100 6.677 -14.006 1.00 92.12 81 PHE A CA 1
ATOM 664 C C . PHE A 1 81 ? 0.890 5.570 -13.638 1.00 92.12 81 PHE A C 1
ATOM 666 O O . PHE A 1 81 ? 1.779 5.774 -12.812 1.00 92.12 81 PHE A O 1
ATOM 673 N N . ILE A 1 82 ? 0.755 4.412 -14.288 1.00 93.62 82 ILE A N 1
ATOM 674 C CA . ILE A 1 82 ? 1.600 3.239 -14.056 1.00 93.62 82 ILE A CA 1
ATOM 675 C C . ILE A 1 82 ? 3.063 3.543 -14.409 1.00 93.62 82 ILE A C 1
ATOM 677 O O . ILE A 1 82 ? 3.958 3.237 -13.621 1.00 93.62 82 ILE A O 1
ATOM 681 N N . SER A 1 83 ? 3.319 4.202 -15.540 1.00 93.62 83 SER A N 1
ATOM 682 C CA . SER A 1 83 ? 4.675 4.553 -15.974 1.00 93.62 83 SER A CA 1
ATOM 683 C C . SER A 1 83 ? 5.359 5.568 -15.055 1.00 93.62 83 SER A C 1
ATOM 685 O O . SER A 1 83 ? 6.584 5.565 -14.947 1.00 93.62 83 SER A O 1
ATOM 687 N N . ALA A 1 84 ? 4.589 6.375 -14.319 1.00 93.06 84 ALA A N 1
ATOM 688 C CA . ALA A 1 84 ? 5.115 7.311 -13.333 1.00 93.06 84 ALA A CA 1
ATOM 689 C C . ALA A 1 84 ? 5.491 6.657 -11.987 1.00 93.06 84 ALA A C 1
ATOM 691 O O . ALA A 1 84 ? 6.209 7.285 -11.206 1.00 93.06 84 ALA A O 1
ATOM 692 N N . LEU A 1 85 ? 5.053 5.420 -11.692 1.00 94.00 85 LEU A N 1
ATOM 693 C CA . LEU A 1 85 ? 5.257 4.746 -10.393 1.00 94.00 85 LEU A CA 1
ATOM 694 C C . LEU A 1 85 ? 6.706 4.770 -9.874 1.00 94.00 85 LEU A C 1
ATOM 696 O O . LEU A 1 85 ? 6.893 5.128 -8.707 1.00 94.00 85 LEU A O 1
ATOM 700 N N . PRO A 1 86 ? 7.741 4.481 -10.688 1.00 93.19 86 PRO A N 1
ATOM 701 C CA . PRO A 1 86 ? 9.129 4.536 -10.226 1.00 93.19 86 PRO A CA 1
ATOM 702 C C . PRO A 1 86 ? 9.573 5.936 -9.781 1.00 93.19 86 PRO A C 1
ATOM 704 O O . PRO A 1 86 ? 10.515 6.075 -9.005 1.00 93.19 86 PRO A O 1
ATOM 707 N N . HIS A 1 87 ? 8.887 6.979 -10.247 1.00 90.62 87 HIS A N 1
ATOM 708 C CA . HIS A 1 87 ? 9.243 8.377 -10.032 1.00 90.62 87 HIS A CA 1
ATOM 709 C C . HIS A 1 87 ? 8.405 9.056 -8.940 1.00 90.62 87 HIS A C 1
ATOM 711 O O . HIS A 1 87 ? 8.715 10.183 -8.553 1.00 90.62 87 HIS A O 1
ATOM 717 N N . PHE A 1 88 ? 7.371 8.399 -8.398 1.00 84.19 88 PHE A N 1
ATOM 718 C CA . PHE A 1 88 ? 6.439 9.015 -7.442 1.00 84.19 88 PHE A CA 1
ATOM 719 C C . PHE A 1 88 ? 7.118 9.561 -6.184 1.00 84.19 88 PHE A C 1
ATOM 721 O O . PHE A 1 88 ? 6.747 10.630 -5.701 1.00 84.19 88 PHE A O 1
ATOM 728 N N . SER A 1 89 ? 8.130 8.866 -5.661 1.00 77.38 89 SER A N 1
ATOM 729 C CA . SER A 1 89 ? 8.878 9.318 -4.482 1.00 77.38 89 SER A CA 1
ATOM 730 C C . SER A 1 89 ? 9.612 10.638 -4.741 1.00 77.38 89 SER A C 1
ATOM 732 O O . SER A 1 89 ? 9.667 11.495 -3.860 1.00 77.38 89 SER A O 1
ATOM 734 N N . PHE A 1 90 ? 10.131 10.827 -5.956 1.00 77.25 90 PHE A N 1
ATOM 735 C CA . PHE A 1 90 ? 10.792 12.052 -6.389 1.00 77.25 90 PHE A CA 1
ATOM 736 C C . PHE A 1 90 ? 9.780 13.159 -6.704 1.00 77.25 90 PHE A C 1
ATOM 738 O O . PHE A 1 90 ? 9.897 14.253 -6.161 1.00 77.25 90 PHE A O 1
ATOM 745 N N . ILE A 1 91 ? 8.741 12.864 -7.491 1.00 76.94 91 ILE A N 1
ATOM 746 C CA . ILE A 1 91 ? 7.684 13.820 -7.860 1.00 76.94 91 ILE A CA 1
ATOM 747 C C . ILE A 1 91 ? 6.990 14.371 -6.609 1.00 76.94 91 ILE A C 1
ATOM 749 O O . ILE A 1 91 ? 6.833 15.581 -6.468 1.00 76.94 91 ILE A O 1
ATOM 753 N N . HIS A 1 92 ? 6.632 13.508 -5.655 1.00 72.00 92 HIS A N 1
ATOM 754 C CA . HIS A 1 92 ? 5.986 13.934 -4.415 1.00 72.00 92 HIS A CA 1
ATOM 755 C C . HIS A 1 92 ? 6.921 14.785 -3.545 1.00 72.00 92 HIS A C 1
ATOM 757 O O . HIS A 1 92 ? 6.467 15.736 -2.912 1.00 72.00 92 HIS A O 1
ATOM 763 N N . LYS A 1 93 ? 8.227 14.484 -3.512 1.00 69.50 93 LYS A N 1
ATOM 764 C CA . LYS A 1 93 ? 9.207 15.346 -2.833 1.00 69.50 93 LYS A CA 1
ATOM 765 C C . LYS A 1 93 ? 9.288 16.709 -3.510 1.00 69.50 93 LYS A C 1
ATOM 767 O O . LYS A 1 93 ? 9.151 17.701 -2.814 1.00 69.50 93 LYS A O 1
ATOM 772 N N . LEU A 1 94 ? 9.424 16.765 -4.835 1.00 66.88 94 LEU A N 1
ATOM 773 C CA . LEU A 1 94 ? 9.482 18.027 -5.576 1.00 66.88 94 LEU A CA 1
ATOM 774 C C . LEU A 1 94 ? 8.242 18.892 -5.339 1.00 66.88 94 LEU A C 1
ATOM 776 O O . LEU A 1 94 ? 8.388 20.049 -4.965 1.00 66.88 94 LEU A O 1
ATOM 780 N N . ILE A 1 95 ? 7.037 18.334 -5.491 1.00 71.00 95 ILE A N 1
ATOM 781 C CA . ILE A 1 95 ? 5.786 19.080 -5.287 1.00 71.00 95 ILE A CA 1
ATOM 782 C C . ILE A 1 95 ? 5.716 19.652 -3.865 1.00 71.00 95 ILE A C 1
ATOM 784 O O . ILE A 1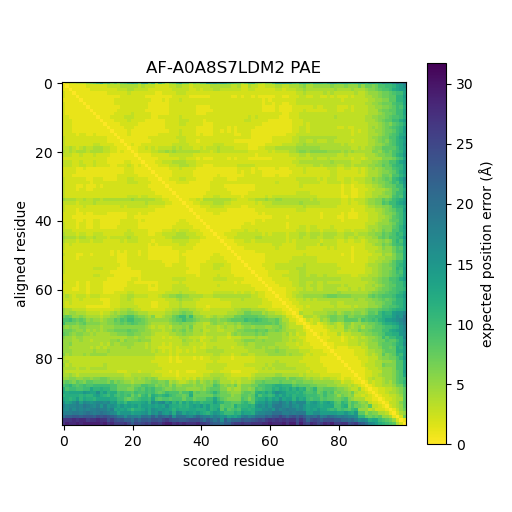 95 ? 5.342 20.804 -3.690 1.00 71.00 95 ILE A O 1
ATOM 788 N N . ASN A 1 96 ? 6.127 18.883 -2.851 1.00 62.59 96 ASN A N 1
ATOM 789 C CA . ASN A 1 96 ? 6.125 19.373 -1.471 1.00 62.59 96 ASN A CA 1
ATOM 790 C C . ASN A 1 96 ? 7.259 20.367 -1.166 1.00 62.59 96 ASN A C 1
ATOM 792 O O . ASN A 1 96 ? 7.095 21.217 -0.294 1.00 62.59 96 ASN A O 1
ATOM 796 N N . THR A 1 97 ? 8.404 20.258 -1.844 1.00 66.25 97 THR A N 1
ATOM 797 C CA . THR A 1 97 ? 9.532 21.192 -1.696 1.00 66.25 97 THR A CA 1
ATOM 798 C C . THR A 1 97 ? 9.231 22.540 -2.353 1.00 66.25 97 THR A C 1
ATOM 800 O O . THR A 1 97 ? 9.616 23.571 -1.815 1.00 66.25 97 THR A O 1
ATOM 803 N N . PHE A 1 98 ? 8.527 22.544 -3.487 1.00 54.69 98 PHE A N 1
ATOM 804 C CA . PHE A 1 98 ? 8.173 23.746 -4.249 1.00 54.69 98 PHE A CA 1
ATOM 805 C C . PHE A 1 98 ? 6.742 24.228 -3.992 1.00 54.69 98 PHE A C 1
ATOM 807 O O . PHE A 1 98 ? 6.145 24.804 -4.896 1.00 54.69 98 PHE A O 1
ATOM 814 N N . ASN A 1 99 ? 6.173 23.990 -2.804 1.00 46.31 99 ASN A N 1
ATOM 815 C CA . ASN A 1 99 ? 4.869 24.554 -2.436 1.00 46.31 99 ASN A CA 1
ATOM 816 C C . ASN A 1 99 ? 4.897 26.099 -2.555 1.00 46.31 99 ASN A C 1
ATOM 818 O O . ASN A 1 99 ? 5.319 26.782 -1.620 1.00 46.31 99 ASN A O 1
ATOM 822 N N . LEU A 1 100 ? 4.488 26.603 -3.727 1.00 44.09 100 LEU A N 1
ATOM 823 C CA . LEU A 1 100 ? 3.873 27.911 -3.969 1.00 44.09 100 LEU A CA 1
ATOM 824 C C . LEU A 1 100 ? 2.581 28.035 -3.155 1.00 44.09 100 LEU A C 1
ATOM 826 O O . LEU A 1 100 ? 1.876 27.007 -3.017 1.00 44.09 100 LEU A O 1
#

Nearest PDB structures (foldseek):
  8ptm-assembly1_b  TM=8.256E-01  e=3.236E-03  Escherichia coli
  8w8d-assembly1_d  TM=7.712E-01  e=4.968E-02  Escherichia coli K-12
  8w8d-assembly1_e  TM=7.783E-01  e=5.581E-02  Escherichia coli K-12
  5j26-assembly1_A  TM=6.720E-01  e=2.680E-01  Homo sapiens
  6my0-assembly2_B  TM=6.954E-01  e=3.010E-01  Homo sapiens

Secondary structure (DSSP, 8-state):
-HHHHHHHHHHTEEEEEESSSEEEEEEEEEEEEETTEEEEEEEETTEEEEEEGGG--EEEEEEEE----HHHHHHTTSHHHHHHGGGHHHHHHHHHHT--

Solvent-accessible surface area (backbone atoms only — not comparable to full-atom values): 5852 Å² total; per-residue (Å²): 94,72,69,57,51,54,49,25,40,76,69,31,27,21,28,34,38,32,45,100,56,80,42,72,64,25,45,50,68,46,79,46,81,54,96,95,41,48,31,40,36,28,29,47,93,86,40,82,43,80,40,54,53,89,56,52,75,46,65,40,80,53,96,49,70,60,80,88,60,69,70,57,59,57,53,70,65,35,65,75,49,55,73,40,56,90,46,44,74,57,52,54,47,49,56,67,72,63,69,123

pLDDT: mean 90.39, std 10.76, range [44.09, 98.25]

Mean predicted aligned error: 4.36 Å

Radius of gyration: 13.18 Å; Cα contacts (8 Å, |Δi|>4): 153; chains: 1; bounding box: 27×39×31 Å

Sequence (100 aa):
CFSQLILAIRQCIHISLMTERWYPSLEPCRLIYYSGSWYLIALQKGKLQVFPLADIKSVSLTSERFERRGHIHSLVAEERFISALPHFSFIHKLINTFNL

Organism: Escherichia coli (NCBI:txid562)

InterPro domains:
  IPR026881 WYL domain [PF13280] (26-59)

Foldseek 3Di:
DVVVLVVCQVQQFFKWWDFVHTDGGWRFHDWDDDPNWIWTWIDDVNDIDIDTPVRTPDMDTDPDGDDHDPVVVVVCPDPVNRVCRVVCVVVVVVCVVPPD